Protein AF-A0A7S1N2J2-F1 (afdb_monomer)

Foldseek 3Di:
DDPPDQKDKDFDVVLVVVVCVCCVVVVNCCVCVVVPDDDDDDDVLSVRIDMDDGDPVQDPVNVVVVVVVSVCCNVPPVDDPQADWFQFCVRDIDHHHNHGDDPVCVVVPPTHGHPDDCPDDDDDPPPPPDD

Secondary structure (DSSP, 8-state):
--TT-S--EEE-HHHHHHHHHHHHHTT-TTGGGGG-S------TTTTSEEEPPPPTTS-HHHHHHHHHHHHHHHH-SS--TTBS-EEBTTS-EES-TT-BPPHHHHHT----BTT-------PPPTT----

Structure (mmCIF, N/CA/C/O backbone):
data_AF-A0A7S1N2J2-F1
#
_entry.id   AF-A0A7S1N2J2-F1
#
loop_
_atom_site.group_PDB
_atom_site.id
_atom_site.type_symbol
_atom_site.label_atom_id
_atom_site.label_alt_id
_atom_site.label_comp_id
_atom_site.label_asym_id
_atom_site.label_entity_id
_atom_site.label_seq_id
_atom_site.pdbx_PDB_ins_code
_atom_site.Cartn_x
_atom_site.Cartn_y
_atom_site.Cartn_z
_atom_site.occupancy
_atom_site.B_iso_or_equiv
_atom_site.auth_seq_id
_atom_site.auth_comp_id
_atom_site.auth_asym_id
_atom_site.auth_atom_id
_atom_site.pdbx_PDB_model_num
ATOM 1 N N . VAL A 1 1 ? -17.391 -6.415 -10.941 1.00 53.41 1 VAL A N 1
ATOM 2 C CA . VAL A 1 1 ? -15.989 -6.648 -11.361 1.00 53.41 1 VAL A CA 1
ATOM 3 C C . VAL A 1 1 ? -16.031 -7.026 -12.833 1.00 53.41 1 VAL A C 1
ATOM 5 O O . V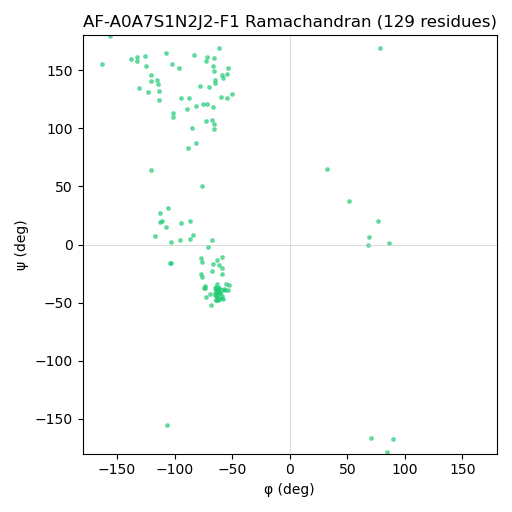AL A 1 1 ? -16.724 -7.979 -13.155 1.00 53.41 1 VAL A O 1
ATOM 8 N N . GLY A 1 2 ? -15.459 -6.207 -13.720 1.00 56.09 2 GLY A N 1
ATOM 9 C CA . GLY A 1 2 ? -15.594 -6.383 -15.173 1.00 56.09 2 GLY A CA 1
ATOM 10 C C . GLY A 1 2 ? -14.805 -7.579 -15.710 1.00 56.09 2 GLY A C 1
ATOM 11 O O . GLY A 1 2 ? -13.855 -8.031 -15.074 1.00 56.09 2 GLY A O 1
ATOM 12 N N . GLU A 1 3 ? -15.160 -8.049 -16.906 1.00 65.88 3 GLU A N 1
ATOM 13 C CA . GLU A 1 3 ? -14.623 -9.270 -17.540 1.00 65.88 3 GLU A CA 1
ATOM 14 C C . GLU A 1 3 ? -13.098 -9.283 -17.760 1.00 65.88 3 GLU A C 1
ATOM 16 O O . GLU A 1 3 ? -12.532 -10.320 -18.092 1.00 65.88 3 GLU A O 1
ATOM 21 N N . ARG A 1 4 ? -12.415 -8.147 -17.572 1.00 82.12 4 ARG A N 1
ATOM 22 C CA . ARG A 1 4 ? -10.962 -7.989 -17.763 1.00 82.12 4 ARG A CA 1
ATOM 23 C C . ARG A 1 4 ? -10.195 -7.621 -16.493 1.00 82.12 4 ARG A C 1
ATOM 25 O O . ARG A 1 4 ? -9.013 -7.297 -16.562 1.00 82.12 4 ARG A O 1
ATOM 32 N N . VAL A 1 5 ? -10.850 -7.615 -15.335 1.00 87.00 5 VAL A N 1
ATOM 33 C CA . VAL A 1 5 ? -10.184 -7.266 -14.076 1.00 87.00 5 VAL A CA 1
ATOM 34 C C . VAL A 1 5 ? -9.315 -8.433 -13.617 1.00 87.00 5 VAL A C 1
ATOM 36 O O . VAL A 1 5 ? -9.833 -9.517 -13.380 1.00 87.00 5 VAL A O 1
ATOM 39 N N . LEU A 1 6 ? -8.007 -8.208 -13.457 1.00 92.50 6 LEU A N 1
ATOM 40 C CA . LEU A 1 6 ? -7.069 -9.245 -13.010 1.00 92.50 6 LEU A CA 1
ATOM 41 C C . LEU A 1 6 ? -7.224 -9.571 -11.522 1.00 92.50 6 LEU A C 1
ATOM 43 O O . LEU A 1 6 ? -7.238 -10.738 -11.144 1.00 92.50 6 LEU A O 1
ATOM 47 N N . VAL A 1 7 ? -7.329 -8.529 -10.700 1.00 92.12 7 VAL A N 1
ATOM 48 C CA . VAL A 1 7 ? -7.564 -8.541 -9.253 1.00 92.12 7 VAL A CA 1
ATOM 49 C C . VAL A 1 7 ? -8.028 -7.134 -8.862 1.00 92.12 7 VAL A C 1
ATOM 51 O O . VAL A 1 7 ? -7.743 -6.170 -9.575 1.00 92.12 7 VAL A O 1
ATOM 54 N N . SER A 1 8 ? -8.760 -6.990 -7.764 1.00 92.50 8 SER A N 1
ATOM 55 C CA . SER A 1 8 ? -9.157 -5.686 -7.230 1.00 92.50 8 SER A CA 1
ATOM 56 C C . SER A 1 8 ? -8.678 -5.537 -5.794 1.00 92.50 8 SER A C 1
ATOM 58 O O . SER A 1 8 ? -8.949 -6.437 -4.994 1.00 92.50 8 SER A O 1
ATOM 60 N N . PRO A 1 9 ? -8.030 -4.416 -5.436 1.00 93.38 9 PRO A N 1
ATOM 61 C CA . PRO A 1 9 ? -7.960 -4.035 -4.039 1.00 93.38 9 PRO A CA 1
ATOM 62 C C . PRO A 1 9 ? -9.377 -3.728 -3.550 1.00 93.38 9 PRO A C 1
ATOM 64 O O . PRO A 1 9 ? -10.177 -3.119 -4.265 1.00 93.38 9 PRO A O 1
ATOM 67 N N . TYR A 1 10 ? -9.701 -4.170 -2.344 1.00 93.56 10 TYR A N 1
ATOM 68 C CA . TYR A 1 10 ? -10.928 -3.797 -1.659 1.00 93.56 10 TYR A CA 1
ATOM 69 C C . TYR A 1 10 ? -10.602 -3.210 -0.293 1.00 93.56 10 TYR A C 1
ATOM 71 O O . TYR A 1 10 ? -9.585 -3.548 0.313 1.00 93.56 10 TYR A O 1
ATOM 79 N N . PHE A 1 11 ? -11.506 -2.361 0.187 1.00 94.44 11 PHE A N 1
ATOM 80 C CA . PHE A 1 11 ? -11.463 -1.820 1.535 1.00 94.44 11 PHE A CA 1
ATOM 81 C C . PHE A 1 11 ? -12.661 -2.339 2.336 1.00 94.44 11 PHE A C 1
ATOM 83 O O . PHE A 1 11 ? -13.812 -2.188 1.916 1.00 94.44 11 PHE A O 1
ATOM 90 N N . ASN A 1 12 ? -12.404 -2.962 3.483 1.00 93.25 12 ASN A N 1
ATOM 91 C CA . ASN A 1 12 ? -13.422 -3.444 4.403 1.00 93.25 12 ASN A CA 1
ATOM 92 C C . ASN A 1 12 ? -13.812 -2.342 5.397 1.00 93.25 12 ASN A C 1
ATOM 94 O O . ASN A 1 12 ? -13.353 -2.297 6.539 1.00 93.25 12 ASN A O 1
ATOM 98 N N . TRP A 1 13 ? -14.719 -1.469 4.961 1.00 90.69 13 TRP A N 1
ATOM 99 C CA . TRP A 1 13 ? -15.251 -0.383 5.788 1.00 90.69 13 TRP A CA 1
ATOM 100 C C . TRP A 1 13 ? -15.933 -0.864 7.074 1.00 90.69 13 TRP A C 1
ATOM 102 O O . TRP A 1 13 ? -15.961 -0.128 8.056 1.00 90.69 13 TRP A O 1
ATOM 112 N N . GLY A 1 14 ? -16.442 -2.101 7.101 1.00 91.44 14 GLY A N 1
ATOM 113 C CA . GLY A 1 14 ? -17.102 -2.667 8.277 1.00 91.44 14 GLY A CA 1
ATOM 114 C C . GLY A 1 14 ? -16.183 -2.757 9.496 1.00 91.44 14 GLY A C 1
ATOM 115 O O . GLY A 1 14 ? -16.627 -2.474 10.607 1.00 91.44 14 GLY A O 1
ATOM 116 N N . ILE A 1 15 ? -14.900 -3.074 9.292 1.00 87.12 15 ILE A N 1
ATOM 117 C CA . ILE A 1 15 ? -13.897 -3.112 10.370 1.00 87.12 15 ILE A CA 1
ATOM 118 C C . ILE A 1 15 ? -13.706 -1.715 10.964 1.00 87.12 15 ILE A C 1
ATOM 120 O O . ILE A 1 15 ? -13.784 -1.540 12.181 1.00 87.12 15 ILE A O 1
ATOM 124 N N . LEU A 1 16 ? -13.538 -0.710 10.101 1.00 85.19 16 LEU A N 1
ATOM 125 C CA . LEU A 1 16 ? -13.359 0.678 10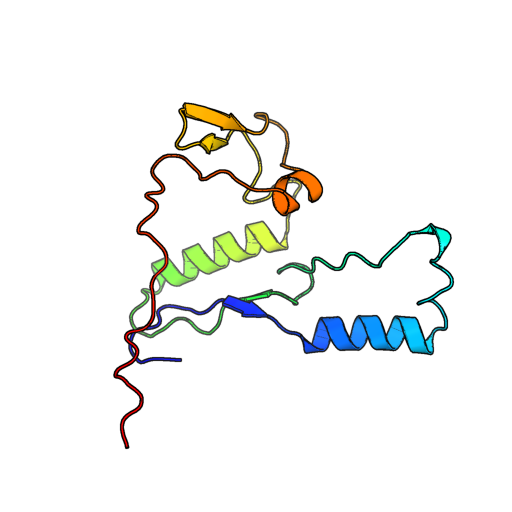.520 1.00 85.19 16 LEU A CA 1
ATOM 126 C C . LEU A 1 16 ? -14.584 1.198 11.285 1.00 85.19 16 LEU A C 1
ATOM 128 O O . LEU A 1 16 ? -14.454 1.791 12.356 1.00 85.19 16 LEU A O 1
ATOM 132 N N . TYR A 1 17 ? -15.785 0.953 10.758 1.00 89.25 17 TYR A N 1
ATOM 133 C CA . TYR A 1 17 ? -17.028 1.391 11.391 1.00 89.25 17 TYR A CA 1
ATOM 134 C C . TYR A 1 17 ? -17.236 0.741 12.756 1.00 89.25 17 TYR A C 1
ATOM 136 O O . TYR A 1 17 ? -17.628 1.427 13.700 1.00 89.25 17 TYR A O 1
ATOM 144 N N . LEU A 1 18 ? -16.930 -0.552 12.888 1.00 86.94 18 LEU A N 1
ATOM 145 C CA . LEU A 1 18 ? -17.009 -1.246 14.167 1.00 86.94 18 LEU A CA 1
ATOM 146 C C . LEU A 1 18 ? -16.026 -0.659 15.188 1.00 86.94 18 LEU A C 1
ATOM 148 O O . LEU A 1 18 ? -16.416 -0.408 16.326 1.00 86.94 18 LEU A O 1
ATOM 152 N N . GLN A 1 19 ? -14.781 -0.386 14.789 1.00 82.31 19 GLN A N 1
ATOM 153 C CA . GLN A 1 19 ? -13.774 0.211 15.668 1.00 82.31 19 GLN A CA 1
ATOM 154 C C . GLN A 1 19 ? -14.221 1.581 16.193 1.00 82.31 19 GLN A C 1
ATOM 156 O O . GLN A 1 19 ? -14.158 1.838 17.396 1.00 82.31 19 GLN A O 1
ATOM 161 N N . VAL A 1 20 ? -14.743 2.440 15.313 1.00 83.75 20 VAL A N 1
ATOM 162 C CA . VAL A 1 20 ? -15.287 3.748 15.707 1.00 83.75 20 VAL A CA 1
ATOM 163 C C . VAL A 1 20 ? -16.492 3.588 16.636 1.00 83.75 20 VAL A C 1
ATOM 165 O O . VAL A 1 20 ? -16.556 4.249 17.673 1.00 83.75 20 VAL A O 1
ATOM 168 N N . ALA A 1 21 ? -17.423 2.683 16.322 1.00 86.94 21 ALA A N 1
ATOM 169 C CA . ALA A 1 21 ? -18.595 2.439 17.159 1.00 86.94 21 ALA A CA 1
ATOM 170 C C . ALA A 1 21 ? -18.205 1.972 18.572 1.00 86.94 21 ALA A C 1
ATOM 172 O O . ALA A 1 21 ? -18.759 2.463 19.555 1.00 86.94 21 ALA A O 1
ATOM 173 N N . LEU A 1 22 ? -17.212 1.085 18.692 1.00 86.00 22 LEU A N 1
ATOM 174 C CA . LEU A 1 22 ? -16.690 0.623 19.980 1.00 86.00 22 LEU A CA 1
ATOM 175 C C . LEU A 1 22 ? -16.040 1.757 20.785 1.00 86.00 22 LEU A C 1
ATOM 177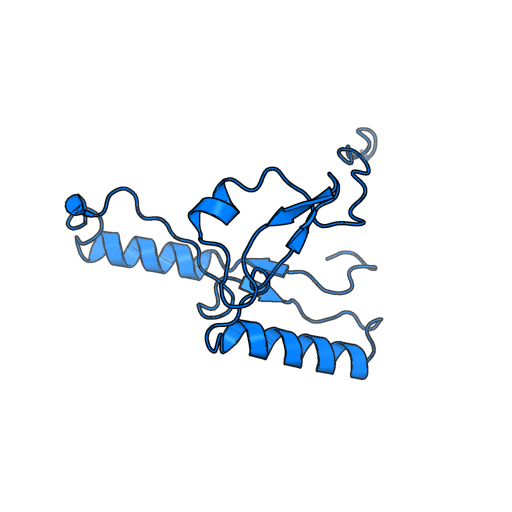 O O . LEU A 1 22 ? -16.259 1.842 21.994 1.00 86.00 22 LEU A O 1
ATOM 181 N N . LEU A 1 23 ? -15.304 2.664 20.134 1.00 83.81 23 LEU A N 1
ATOM 182 C CA . LEU A 1 23 ? -14.738 3.848 20.794 1.00 83.81 23 LEU A CA 1
ATOM 183 C C . LEU A 1 23 ? -15.829 4.781 21.333 1.00 83.81 23 LEU A C 1
ATOM 185 O O . LEU A 1 23 ? -15.689 5.331 22.430 1.00 83.81 23 LEU A O 1
ATOM 189 N N . VAL A 1 24 ? -16.921 4.956 20.586 1.00 84.19 24 VAL A N 1
ATOM 190 C CA . VAL A 1 24 ? -18.066 5.776 21.004 1.00 84.19 24 VAL A CA 1
ATOM 191 C C . VAL A 1 24 ? -18.801 5.125 22.175 1.00 84.19 24 VAL A C 1
ATOM 193 O O . VAL A 1 24 ? -18.967 5.762 23.215 1.00 84.19 24 VAL A O 1
ATOM 196 N N . VAL A 1 25 ? -19.181 3.849 22.053 1.00 87.56 25 VAL A N 1
ATOM 197 C CA . VAL A 1 25 ? -19.903 3.106 23.103 1.00 87.56 25 VAL A CA 1
ATOM 198 C C . VAL A 1 25 ? -19.065 2.981 24.378 1.00 87.56 25 VAL A C 1
ATOM 200 O O . VAL A 1 25 ? -19.590 3.125 25.479 1.00 87.56 25 VAL A O 1
ATOM 203 N N . GLY A 1 26 ? -17.751 2.788 24.249 1.00 84.56 26 GLY A N 1
ATOM 204 C CA . GLY A 1 26 ? -16.817 2.757 25.376 1.00 84.56 26 GLY A CA 1
ATOM 205 C C . GLY A 1 26 ? -16.570 4.120 26.033 1.00 84.56 26 GLY A C 1
ATOM 206 O O . GLY A 1 26 ? -15.811 4.203 27.000 1.00 84.56 26 GLY A O 1
ATOM 207 N N . ASN A 1 27 ? -17.173 5.200 25.519 1.00 76.19 27 ASN A N 1
ATOM 208 C CA . ASN A 1 27 ? -16.910 6.582 25.922 1.00 76.19 27 ASN A CA 1
ATOM 209 C C . ASN A 1 27 ? -15.403 6.922 25.896 1.00 76.19 27 ASN A C 1
ATOM 211 O O . ASN A 1 27 ? -14.878 7.606 26.779 1.00 76.19 27 ASN A O 1
ATOM 215 N N . GLN A 1 28 ? -14.694 6.376 24.905 1.00 72.44 28 GLN A N 1
ATOM 216 C CA . GLN A 1 28 ? -13.267 6.593 24.655 1.00 72.44 28 GLN A CA 1
ATOM 217 C C . GLN A 1 28 ? -13.029 7.538 23.476 1.00 72.44 28 GLN A C 1
ATOM 219 O O . GLN A 1 28 ? -11.953 8.116 23.366 1.00 72.44 28 GLN A O 1
ATOM 224 N N . TYR A 1 29 ? -14.055 7.770 22.653 1.00 66.38 29 TYR A N 1
ATOM 225 C CA . TYR A 1 29 ? -13.984 8.652 21.491 1.00 66.38 29 TYR A CA 1
ATOM 226 C C . TYR A 1 29 ? -13.526 10.078 21.847 1.00 66.38 29 TYR A C 1
ATOM 228 O O . TYR A 1 29 ? -12.712 10.658 21.138 1.00 66.38 29 TYR A O 1
ATOM 236 N N . HIS A 1 30 ? -13.981 10.618 22.987 1.00 59.69 30 HIS A N 1
ATOM 237 C CA . HIS A 1 30 ? -13.615 11.964 23.456 1.00 59.69 30 HIS A CA 1
ATOM 238 C C . HIS A 1 30 ? -12.571 11.993 24.582 1.00 59.69 30 HIS A C 1
ATOM 240 O O . HIS A 1 30 ? -11.972 13.040 24.817 1.00 59.69 30 HIS A O 1
ATOM 246 N N . ARG A 1 31 ? -12.299 10.874 25.278 1.00 52.88 31 ARG A N 1
ATOM 247 C CA . ARG A 1 31 ? -11.219 10.834 26.295 1.00 52.88 31 ARG A CA 1
ATOM 248 C C . ARG A 1 31 ? -9.830 10.991 25.682 1.00 52.88 31 ARG A C 1
ATOM 250 O O . ARG A 1 31 ? -8.894 11.375 26.372 1.00 52.88 31 ARG A O 1
ATOM 257 N N . ASN A 1 32 ? -9.746 10.786 24.377 1.00 48.53 32 ASN A N 1
ATOM 258 C CA . ASN A 1 32 ? -8.585 11.059 23.554 1.00 48.53 32 ASN A CA 1
ATOM 259 C C . ASN A 1 32 ? -8.535 12.512 23.044 1.00 48.53 32 ASN A C 1
ATOM 261 O O . ASN A 1 32 ? -7.814 12.784 22.098 1.00 48.53 32 ASN A O 1
ATOM 265 N N . ALA A 1 33 ? -9.240 13.476 23.655 1.00 45.38 33 ALA A N 1
ATOM 266 C CA . ALA A 1 33 ? -9.108 14.898 23.299 1.00 45.38 33 ALA A CA 1
ATOM 267 C C . ALA A 1 33 ? -7.669 15.443 23.465 1.00 45.38 33 ALA A C 1
ATOM 269 O O . ALA A 1 33 ? -7.315 16.433 22.835 1.00 45.38 33 ALA A O 1
ATOM 270 N N . ALA A 1 34 ? -6.820 14.772 24.256 1.00 46.50 34 ALA A N 1
ATOM 271 C CA . ALA A 1 34 ? -5.379 15.033 24.315 1.00 46.50 34 ALA A CA 1
ATOM 272 C C . ALA A 1 34 ? -4.579 14.444 23.125 1.00 46.50 34 ALA A C 1
ATOM 274 O O . ALA A 1 34 ? -3.409 14.775 22.969 1.00 46.50 34 ALA A O 1
ATOM 275 N N . LEU A 1 35 ? -5.188 13.583 22.299 1.00 46.69 35 LEU A N 1
ATOM 276 C CA . LEU A 1 35 ? -4.582 12.895 21.147 1.00 46.69 35 LEU A CA 1
ATOM 277 C C . LEU A 1 35 ? -4.983 13.501 19.788 1.00 46.69 35 LEU A C 1
ATOM 279 O O . LEU A 1 35 ? -4.560 12.993 18.755 1.00 46.69 35 LEU A O 1
ATOM 283 N N . GLY A 1 36 ? -5.771 14.583 19.767 1.00 53.50 36 GLY A N 1
ATOM 284 C CA . GLY A 1 36 ? -6.215 15.208 18.517 1.00 53.50 36 GLY A CA 1
ATOM 285 C C . GLY A 1 36 ? -7.241 14.366 17.734 1.00 53.50 36 GLY A C 1
ATOM 286 O O . GLY A 1 36 ? -7.862 13.460 18.299 1.00 53.50 36 GLY A O 1
ATOM 287 N N . PRO A 1 37 ? -7.505 14.694 16.454 1.00 58.72 37 PRO A N 1
ATOM 288 C CA . PRO A 1 37 ? -8.380 13.896 15.597 1.00 58.72 37 PRO A CA 1
ATOM 289 C C . PRO A 1 37 ? -7.871 12.452 15.468 1.00 58.72 37 PRO A C 1
ATOM 291 O O . PRO A 1 37 ? -6.671 12.200 15.415 1.00 58.72 37 PRO A O 1
ATOM 294 N N . ILE A 1 38 ? -8.792 11.484 15.409 1.00 63.75 38 ILE A N 1
ATOM 295 C CA . ILE A 1 38 ? -8.420 10.078 15.228 1.00 63.75 38 ILE A CA 1
ATOM 296 C C . ILE A 1 38 ? -7.959 9.885 13.779 1.00 63.75 38 ILE A C 1
ATOM 298 O O . ILE A 1 38 ? -8.772 9.862 12.855 1.00 63.75 38 ILE A O 1
ATOM 302 N N . HIS A 1 39 ? -6.652 9.732 13.589 1.00 64.06 39 HIS A N 1
ATOM 303 C CA . HIS A 1 39 ? -6.058 9.375 12.307 1.00 64.06 39 HIS A CA 1
ATOM 304 C C . HIS A 1 39 ? -6.089 7.852 12.138 1.00 64.06 39 HIS A C 1
ATOM 306 O O . HIS A 1 39 ? -5.272 7.136 12.713 1.00 64.06 39 HIS A O 1
ATOM 312 N N . LEU A 1 40 ? -7.063 7.346 11.377 1.00 75.44 40 LEU A N 1
ATOM 313 C CA . LEU A 1 40 ? -7.197 5.919 11.076 1.00 75.44 40 LEU A CA 1
ATOM 314 C C . LEU A 1 40 ? -6.661 5.645 9.666 1.00 75.44 40 LEU A C 1
ATOM 316 O O . LEU A 1 40 ? -7.294 6.021 8.682 1.00 75.44 40 LEU A O 1
ATOM 320 N N . PHE A 1 41 ? -5.520 4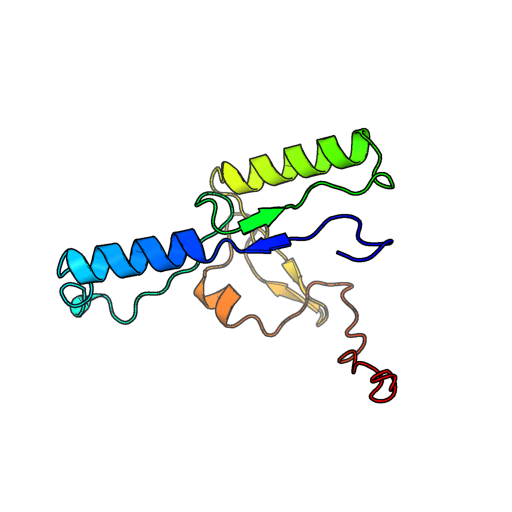.958 9.584 1.00 79.75 41 PHE A N 1
ATOM 321 C CA . PHE A 1 41 ? -4.906 4.487 8.336 1.00 79.75 41 PHE A CA 1
ATOM 322 C C . PHE A 1 41 ? -4.761 2.958 8.351 1.00 79.75 41 PHE A C 1
ATOM 324 O O . PHE A 1 41 ? -3.639 2.454 8.399 1.00 79.75 41 PHE A O 1
ATOM 331 N N . PRO A 1 42 ? -5.869 2.195 8.389 1.00 85.38 42 PRO A N 1
ATOM 332 C CA . PRO A 1 42 ? -5.759 0.760 8.555 1.00 85.38 42 PRO A CA 1
ATOM 333 C C . PRO A 1 42 ? -5.363 0.062 7.251 1.00 85.38 42 PRO A C 1
ATOM 335 O O . PRO A 1 42 ? -5.883 0.374 6.175 1.00 85.38 42 PRO A O 1
ATOM 338 N N . GLY A 1 43 ? -4.433 -0.886 7.364 1.00 88.19 43 GLY A N 1
ATOM 339 C CA . GLY A 1 43 ? -3.820 -1.589 6.243 1.00 88.19 43 GLY A CA 1
ATOM 340 C C . GLY A 1 43 ? -4.289 -3.034 6.081 1.00 88.19 43 GLY A C 1
ATOM 341 O O . GLY A 1 43 ? -5.399 -3.416 6.471 1.00 88.19 43 GLY A O 1
ATOM 342 N N . ILE A 1 44 ? -3.430 -3.839 5.451 1.00 89.62 44 ILE A N 1
ATOM 343 C CA . ILE A 1 44 ? -3.664 -5.273 5.228 1.00 89.62 44 ILE A CA 1
ATOM 344 C C . ILE A 1 44 ? -3.505 -6.061 6.541 1.00 89.62 44 ILE A C 1
ATOM 346 O O . ILE A 1 44 ? -4.309 -6.948 6.820 1.00 89.62 44 ILE A O 1
ATOM 350 N N . ASP A 1 45 ? -2.547 -5.670 7.385 1.00 87.06 45 ASP A N 1
ATOM 351 C CA . ASP A 1 45 ? -2.298 -6.190 8.741 1.00 87.06 45 ASP A CA 1
ATOM 352 C C . ASP A 1 45 ? -3.550 -6.162 9.640 1.00 87.06 45 ASP A C 1
ATOM 354 O O . ASP A 1 45 ? -3.791 -7.062 10.443 1.00 87.06 45 ASP A O 1
ATOM 358 N N . GLN A 1 46 ? -4.390 -5.144 9.461 1.00 86.81 46 GLN A N 1
ATOM 359 C CA . GLN A 1 46 ? -5.624 -4.925 10.218 1.00 86.81 46 GLN A CA 1
ATOM 360 C C . GLN A 1 46 ? -6.868 -5.476 9.503 1.00 86.81 46 GLN A C 1
ATOM 362 O O . GLN A 1 46 ? -7.995 -5.282 9.964 1.00 86.81 46 GLN A O 1
ATOM 367 N N . GLY A 1 47 ? -6.693 -6.139 8.355 1.00 88.62 47 GLY A N 1
ATOM 368 C CA . GLY A 1 47 ? -7.777 -6.685 7.538 1.00 88.62 47 GLY A CA 1
ATOM 369 C C . GLY A 1 47 ? -8.662 -5.633 6.859 1.00 88.62 47 GLY A C 1
ATOM 370 O O . GLY A 1 47 ? -9.681 -5.988 6.256 1.00 88.62 47 GLY A O 1
ATOM 371 N N . ALA A 1 48 ? -8.305 -4.347 6.947 1.00 90.94 48 ALA A N 1
ATOM 372 C CA . ALA A 1 48 ? -9.058 -3.257 6.337 1.00 90.94 48 ALA A CA 1
ATOM 373 C C . ALA A 1 48 ? -8.824 -3.173 4.829 1.00 90.94 48 ALA A C 1
ATOM 375 O O . ALA A 1 48 ? -9.727 -2.767 4.104 1.00 90.94 48 ALA A O 1
ATOM 376 N N . VAL A 1 49 ? -7.662 -3.605 4.344 1.00 92.69 49 VAL A N 1
ATOM 377 C CA . VAL A 1 49 ? -7.356 -3.715 2.915 1.00 92.69 49 VAL A CA 1
ATOM 378 C C . VAL A 1 49 ? -7.137 -5.176 2.548 1.00 92.69 49 VAL A C 1
ATOM 380 O O . VAL A 1 49 ? -6.531 -5.935 3.296 1.00 92.69 49 VAL A O 1
ATOM 383 N N . GLY A 1 50 ? -7.611 -5.584 1.374 1.00 93.25 50 GLY A N 1
ATOM 384 C CA . GLY A 1 50 ? -7.321 -6.910 0.840 1.00 93.25 50 GLY A CA 1
ATOM 385 C C . GLY A 1 50 ? -7.432 -6.976 -0.675 1.00 93.25 50 GLY A C 1
ATOM 386 O O . GLY A 1 50 ? -7.738 -5.988 -1.342 1.00 93.25 50 GLY A O 1
ATOM 387 N N . LEU A 1 51 ? -7.174 -8.162 -1.223 1.00 93.69 51 LEU A N 1
ATOM 388 C CA . LEU A 1 51 ? -7.256 -8.441 -2.655 1.00 93.69 51 LEU A CA 1
ATOM 389 C C . LEU A 1 51 ? -8.395 -9.415 -2.951 1.00 93.69 51 LEU A C 1
ATOM 391 O O . LEU A 1 51 ? -8.509 -10.462 -2.308 1.00 93.69 51 LEU A O 1
ATOM 395 N N . SER A 1 52 ? -9.216 -9.089 -3.950 1.00 92.94 52 SER A N 1
ATOM 396 C CA . SER A 1 52 ? -10.253 -9.991 -4.451 1.00 92.94 52 SER A CA 1
ATOM 397 C C . SER A 1 52 ? -9.653 -11.283 -5.020 1.00 92.94 52 SER A C 1
ATOM 399 O O . SER A 1 52 ? -8.443 -11.407 -5.227 1.00 92.94 52 SER A O 1
ATOM 401 N N . THR A 1 53 ? -10.503 -12.271 -5.303 1.00 91.81 53 THR A N 1
ATOM 402 C CA . THR A 1 53 ? -10.056 -13.477 -6.005 1.00 91.81 53 THR A CA 1
ATOM 403 C C . THR A 1 53 ? -9.477 -13.098 -7.376 1.00 91.81 53 THR A C 1
ATOM 405 O O . T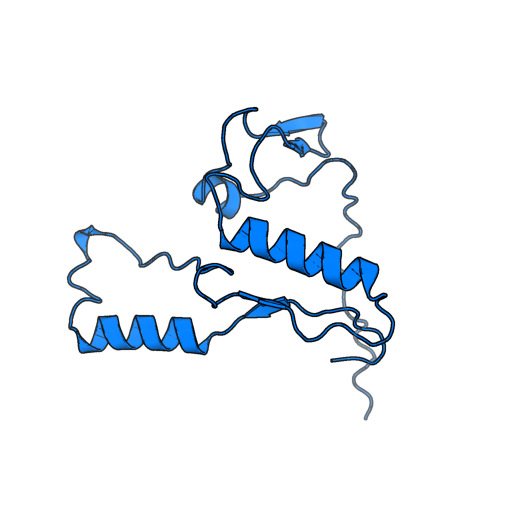HR A 1 53 ? -10.165 -12.416 -8.143 1.00 91.81 53 THR A O 1
ATOM 408 N N . PRO A 1 54 ? -8.241 -13.528 -7.703 1.00 92.19 54 PRO A N 1
ATOM 409 C CA . PRO A 1 54 ? -7.658 -13.289 -9.016 1.00 92.19 54 PRO A CA 1
ATOM 410 C C . PRO A 1 54 ? -8.513 -13.895 -10.130 1.00 92.19 54 PRO A C 1
ATOM 412 O O . PRO A 1 54 ? -9.106 -14.963 -9.962 1.00 92.19 54 PRO A O 1
ATOM 415 N N . SER A 1 55 ? -8.556 -13.236 -11.284 1.00 92.31 55 SER A N 1
ATOM 416 C CA . SER A 1 55 ? -9.238 -13.771 -12.463 1.00 92.31 55 SER A CA 1
ATOM 417 C C . SER A 1 55 ? -8.561 -15.034 -12.992 1.00 92.31 55 SER A C 1
ATOM 419 O O . SER A 1 55 ? -7.371 -15.269 -12.772 1.00 92.31 55 SER A O 1
ATOM 421 N N . PHE A 1 56 ? -9.302 -15.805 -13.788 1.00 91.62 56 PHE A N 1
ATOM 422 C CA . PHE A 1 56 ? -8.780 -16.994 -14.462 1.00 91.62 56 PHE A CA 1
ATOM 423 C C . PHE A 1 56 ? -7.662 -16.693 -15.478 1.00 91.62 56 PHE A C 1
ATOM 425 O O . PHE A 1 56 ? -6.969 -17.613 -15.903 1.00 91.62 56 PHE A O 1
ATOM 432 N N . TYR A 1 57 ? -7.467 -15.424 -15.858 1.00 91.69 57 TYR A N 1
ATOM 433 C CA . TYR A 1 57 ? -6.368 -14.995 -16.726 1.00 91.69 57 TYR A CA 1
ATOM 434 C C . TYR A 1 57 ? -5.017 -14.931 -16.002 1.00 91.69 57 TYR A C 1
ATOM 436 O O . TYR A 1 57 ? -3.977 -14.841 -16.653 1.00 91.69 57 TYR A O 1
ATOM 444 N N . VAL A 1 58 ? -5.006 -14.953 -14.666 1.00 92.94 58 VAL A N 1
ATOM 445 C CA . VAL A 1 58 ? -3.772 -14.879 -13.880 1.00 92.94 58 VAL A CA 1
ATOM 446 C C . VAL A 1 58 ? -3.215 -16.286 -13.677 1.00 92.94 58 VAL A C 1
ATOM 448 O O . VAL A 1 58 ? -3.902 -17.182 -13.185 1.00 92.94 58 VAL A O 1
ATOM 451 N N . THR A 1 59 ? -1.949 -16.495 -14.039 1.00 96.19 59 THR A N 1
ATOM 452 C CA . THR A 1 59 ? -1.299 -17.800 -13.873 1.00 96.19 59 THR A CA 1
ATOM 453 C C . THR A 1 59 ? -1.137 -18.149 -12.393 1.00 96.19 59 THR A C 1
ATOM 455 O O . THR A 1 59 ? -0.997 -17.275 -11.535 1.00 96.19 59 THR A O 1
ATOM 458 N N . ARG A 1 60 ? -1.087 -19.450 -12.080 1.00 95.75 60 ARG A N 1
ATOM 459 C CA . ARG A 1 60 ? -0.839 -19.919 -10.705 1.00 95.75 60 ARG A CA 1
ATOM 460 C C . ARG A 1 60 ? 0.472 -19.383 -10.136 1.00 95.75 60 ARG A C 1
ATOM 462 O O . ARG A 1 60 ? 0.520 -19.032 -8.964 1.00 95.75 60 ARG A O 1
ATOM 469 N N . GLU A 1 61 ? 1.510 -19.291 -10.962 1.00 97.44 61 GLU A N 1
ATOM 470 C CA . GLU A 1 61 ? 2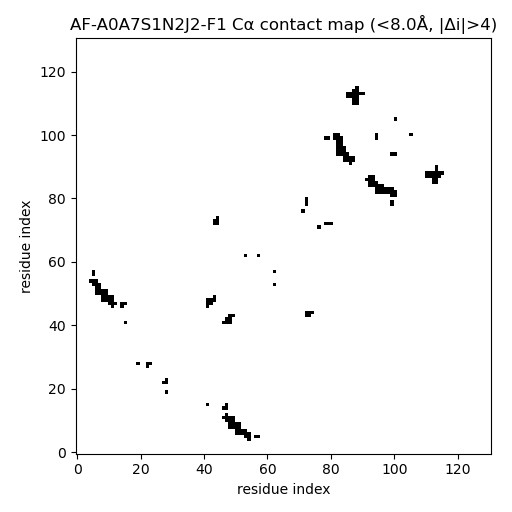.800 -18.737 -10.554 1.00 97.44 61 GLU A CA 1
ATOM 471 C C . GLU A 1 61 ? 2.674 -17.267 -10.135 1.00 97.44 61 GLU A C 1
ATOM 473 O O . GLU A 1 61 ? 3.136 -16.890 -9.058 1.00 97.44 61 GLU A O 1
ATOM 478 N N . THR A 1 62 ? 1.995 -16.442 -10.938 1.00 96.94 62 THR A N 1
ATOM 479 C CA . THR A 1 62 ? 1.755 -15.034 -10.605 1.00 96.94 62 THR A CA 1
ATOM 480 C C . THR A 1 62 ? 0.918 -14.898 -9.334 1.00 96.94 62 THR A C 1
ATOM 482 O O . THR A 1 62 ? 1.252 -14.078 -8.482 1.00 96.94 62 THR A O 1
ATOM 485 N N . ILE A 1 63 ? -0.115 -15.732 -9.152 1.00 95.69 63 ILE A N 1
ATOM 486 C CA . ILE A 1 63 ? -0.919 -15.751 -7.919 1.00 95.69 63 ILE A CA 1
ATOM 487 C C . ILE A 1 63 ? -0.032 -16.039 -6.702 1.00 95.69 63 ILE A C 1
ATOM 489 O O . ILE A 1 63 ? -0.122 -15.324 -5.706 1.00 95.69 63 ILE A O 1
ATOM 493 N N . SER A 1 64 ? 0.849 -17.039 -6.779 1.00 96.19 64 SER A N 1
ATOM 494 C CA . SER A 1 64 ? 1.766 -17.372 -5.684 1.00 96.19 64 SER A CA 1
ATOM 495 C C . SER A 1 64 ? 2.704 -16.216 -5.337 1.00 96.19 64 SER A C 1
ATOM 497 O O . SER A 1 64 ? 2.895 -15.927 -4.159 1.00 96.19 64 SER A O 1
ATOM 499 N N . ARG A 1 65 ? 3.242 -15.508 -6.341 1.00 95.38 65 ARG A N 1
ATOM 500 C CA . ARG A 1 65 ? 4.097 -14.327 -6.120 1.00 95.38 65 ARG A CA 1
ATOM 501 C C . ARG A 1 65 ? 3.337 -13.179 -5.458 1.00 95.38 65 ARG A C 1
ATOM 503 O O . ARG A 1 65 ? 3.861 -12.561 -4.540 1.00 95.38 65 ARG A O 1
ATOM 510 N N . VAL A 1 66 ? 2.097 -12.922 -5.880 1.00 93.69 66 VAL A N 1
ATOM 511 C CA . VAL A 1 66 ? 1.242 -11.894 -5.261 1.00 93.69 66 VAL A CA 1
ATOM 512 C C . VAL A 1 66 ? 0.923 -12.255 -3.813 1.00 93.69 66 VAL A C 1
ATOM 514 O O . VAL A 1 66 ? 1.018 -11.396 -2.946 1.00 93.69 66 VAL A O 1
ATOM 517 N N . ARG A 1 67 ? 0.593 -13.519 -3.520 1.00 92.50 67 ARG A N 1
ATOM 518 C CA . ARG A 1 67 ? 0.335 -13.972 -2.143 1.00 92.50 67 ARG A CA 1
ATOM 519 C C . ARG A 1 67 ? 1.575 -13.891 -1.262 1.00 92.50 67 ARG A C 1
ATOM 521 O O . ARG A 1 67 ? 1.453 -13.544 -0.095 1.00 92.50 67 ARG A O 1
ATOM 528 N N . TRP A 1 68 ? 2.748 -14.190 -1.812 1.00 90.88 68 TRP A N 1
ATOM 529 C CA . TRP A 1 68 ? 4.013 -14.009 -1.106 1.00 90.88 68 TRP A CA 1
ATOM 530 C C . TRP A 1 68 ? 4.274 -12.530 -0.792 1.00 90.88 68 TRP A C 1
ATOM 532 O O . TRP A 1 68 ? 4.520 -12.197 0.359 1.00 90.88 68 TRP A O 1
ATOM 542 N N . ALA A 1 69 ? 4.118 -11.636 -1.773 1.00 89.88 69 ALA A N 1
ATOM 543 C CA . ALA A 1 69 ? 4.269 -10.196 -1.557 1.00 89.88 69 ALA A CA 1
ATOM 544 C C . ALA A 1 69 ? 3.234 -9.636 -0.566 1.00 89.88 69 ALA A C 1
ATOM 546 O O . ALA A 1 69 ? 3.571 -8.804 0.265 1.00 89.88 69 ALA A O 1
ATOM 547 N N . GLN A 1 70 ? 1.987 -10.117 -0.621 1.00 89.31 70 GLN A N 1
ATOM 548 C CA . GLN A 1 70 ? 0.943 -9.743 0.332 1.00 89.31 70 GLN A CA 1
ATOM 549 C C . GLN A 1 70 ? 1.354 -10.098 1.767 1.00 89.31 70 GLN A C 1
ATOM 551 O O . GLN A 1 70 ? 1.220 -9.257 2.647 1.00 89.31 70 GLN A O 1
ATOM 556 N N . ARG A 1 71 ? 1.911 -11.297 1.990 1.00 88.75 71 ARG A N 1
ATOM 557 C CA . ARG A 1 71 ? 2.411 -11.699 3.313 1.00 88.75 71 ARG A CA 1
ATOM 558 C C . ARG A 1 71 ? 3.549 -10.818 3.804 1.00 88.75 71 ARG A C 1
ATOM 560 O O . ARG A 1 71 ? 3.531 -10.444 4.962 1.00 88.75 71 ARG A O 1
ATOM 567 N N . LEU A 1 72 ? 4.480 -10.425 2.930 1.00 86.38 72 LEU A N 1
ATOM 568 C CA . LEU A 1 72 ? 5.551 -9.499 3.320 1.00 86.38 72 LEU A CA 1
ATOM 569 C C . LEU A 1 72 ? 5.004 -8.163 3.842 1.00 86.38 72 LEU A C 1
ATOM 571 O O . LEU A 1 72 ? 5.536 -7.617 4.802 1.00 86.38 72 LEU A O 1
ATOM 575 N N . VAL A 1 73 ? 3.934 -7.652 3.226 1.00 87.00 73 VAL A N 1
ATOM 576 C CA . VAL A 1 73 ? 3.267 -6.418 3.675 1.00 87.00 73 VAL A CA 1
ATOM 577 C C . VAL A 1 73 ? 2.461 -6.645 4.959 1.00 87.00 73 VAL A C 1
ATOM 579 O O . VAL A 1 73 ? 2.404 -5.757 5.801 1.00 87.00 73 VAL A O 1
ATOM 582 N N . GLU A 1 74 ? 1.834 -7.811 5.124 1.00 87.44 74 GLU A N 1
ATOM 583 C CA . GLU A 1 74 ? 1.074 -8.170 6.333 1.00 87.44 74 GLU A CA 1
ATOM 584 C C . GLU A 1 74 ? 1.970 -8.380 7.558 1.00 87.44 74 GLU A C 1
ATOM 586 O O . GLU A 1 74 ? 1.623 -7.949 8.653 1.00 87.44 74 GLU A O 1
ATOM 591 N N . GLU A 1 75 ? 3.102 -9.057 7.377 1.00 85.62 75 GLU A N 1
ATOM 592 C CA . GLU A 1 75 ? 4.029 -9.419 8.452 1.00 85.62 75 GLU A CA 1
ATOM 593 C C . GLU A 1 75 ? 4.887 -8.221 8.893 1.00 85.62 75 GLU A C 1
ATOM 595 O O . GLU A 1 75 ? 5.303 -8.180 10.048 1.00 85.62 75 GLU A O 1
ATOM 600 N N . ASN A 1 76 ? 5.099 -7.245 7.995 1.00 70.31 76 ASN A N 1
ATOM 601 C CA . ASN A 1 76 ? 5.756 -5.949 8.213 1.00 70.31 76 ASN A CA 1
ATOM 602 C C . ASN A 1 76 ? 6.881 -5.983 9.271 1.00 70.31 76 ASN A C 1
ATOM 604 O O . ASN A 1 76 ? 6.807 -5.346 10.326 1.00 70.31 76 ASN A O 1
ATOM 608 N N . GLU A 1 77 ? 7.955 -6.721 8.977 1.00 66.88 77 GLU A N 1
ATOM 609 C CA . GLU A 1 77 ? 9.155 -6.836 9.821 1.00 66.88 77 GLU A CA 1
ATOM 610 C C . GLU A 1 77 ? 10.052 -5.579 9.734 1.00 66.88 77 GLU A C 1
ATOM 612 O O . GLU A 1 77 ? 11.253 -5.657 9.475 1.00 66.88 77 GLU A O 1
ATOM 617 N N . GLY A 1 78 ? 9.470 -4.388 9.913 1.00 67.25 78 GLY A N 1
ATOM 618 C CA . GLY A 1 78 ? 10.178 -3.110 9.773 1.00 67.25 78 GLY A CA 1
ATOM 619 C C . GLY A 1 78 ? 10.428 -2.693 8.320 1.00 67.25 78 GLY A C 1
ATOM 620 O O . GLY A 1 78 ? 11.311 -1.874 8.062 1.00 67.25 78 GLY A O 1
ATOM 621 N N . TRP A 1 79 ? 9.659 -3.250 7.380 1.00 76.69 79 TRP A N 1
ATOM 622 C CA . TRP A 1 79 ? 9.733 -2.955 5.954 1.00 76.69 79 TRP A CA 1
ATOM 623 C C . TRP A 1 79 ? 8.342 -2.661 5.377 1.00 76.69 79 TRP A C 1
ATOM 625 O O . TRP A 1 79 ? 7.390 -3.403 5.582 1.00 76.69 79 TRP A O 1
ATOM 635 N N . ASP A 1 80 ? 8.265 -1.609 4.573 1.00 84.69 80 ASP A N 1
ATOM 636 C CA . ASP A 1 80 ? 7.089 -1.098 3.876 1.00 84.69 80 ASP A CA 1
ATOM 637 C C . ASP A 1 80 ? 7.467 -0.818 2.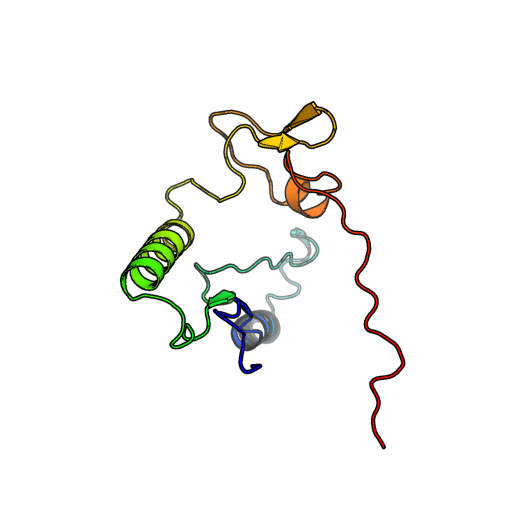406 1.00 84.69 80 ASP A C 1
ATOM 639 O O . ASP A 1 80 ? 8.642 -0.663 2.051 1.00 84.69 80 ASP A O 1
ATOM 643 N N . VAL A 1 81 ? 6.466 -0.712 1.531 1.00 87.38 81 VAL A N 1
ATOM 644 C CA . VAL A 1 81 ? 6.642 -0.373 0.112 1.00 87.38 81 VAL A CA 1
ATOM 645 C C . VAL A 1 81 ? 7.277 1.008 -0.101 1.00 87.38 81 VAL A C 1
ATOM 647 O O . VAL A 1 81 ? 7.810 1.266 -1.180 1.00 87.38 81 VAL A O 1
ATOM 650 N N . PHE A 1 82 ? 7.257 1.875 0.917 1.00 92.31 82 PHE A N 1
ATOM 651 C CA . PHE A 1 82 ? 7.901 3.191 0.912 1.00 92.31 82 PHE A CA 1
ATOM 652 C C . PHE A 1 82 ? 9.182 3.270 1.767 1.00 92.31 82 PHE A C 1
ATOM 654 O O . PHE A 1 82 ? 9.498 4.331 2.310 1.00 92.31 82 PHE A O 1
ATOM 661 N N . CYS A 1 83 ? 9.934 2.173 1.893 1.00 92.00 83 CYS A N 1
ATOM 662 C CA . CYS A 1 83 ? 11.266 2.183 2.509 1.00 92.00 83 CYS A CA 1
ATOM 663 C C . CYS A 1 83 ? 12.404 2.294 1.493 1.00 92.00 83 CYS A C 1
ATOM 665 O O . CYS A 1 83 ? 12.303 1.831 0.355 1.00 92.00 83 CYS A O 1
ATOM 667 N N . GLY A 1 84 ? 13.517 2.880 1.931 1.00 93.25 84 GLY A N 1
ATOM 668 C CA . GLY A 1 84 ? 14.702 3.081 1.109 1.00 93.25 84 GLY A CA 1
ATOM 669 C C . GLY A 1 84 ? 14.704 4.412 0.355 1.00 93.25 84 GLY A C 1
ATOM 670 O O . GLY A 1 84 ? 13.916 5.326 0.607 1.00 93.25 84 GLY A O 1
ATOM 671 N N . VAL A 1 85 ? 15.633 4.519 -0.596 1.00 94.75 85 VAL A N 1
ATOM 672 C CA . VAL A 1 85 ? 15.769 5.697 -1.458 1.00 94.75 85 VAL A CA 1
ATOM 673 C C . VAL A 1 85 ? 14.902 5.527 -2.700 1.00 94.75 85 VAL A C 1
ATOM 675 O O . VAL A 1 85 ? 15.154 4.659 -3.536 1.00 94.75 85 VAL A O 1
ATOM 678 N N . ILE A 1 86 ? 13.910 6.399 -2.851 1.00 93.88 86 ILE A N 1
ATOM 679 C CA . ILE A 1 86 ? 13.002 6.431 -3.995 1.00 93.88 86 ILE A CA 1
ATOM 680 C C . ILE A 1 86 ? 13.446 7.551 -4.932 1.00 93.88 86 ILE A C 1
ATOM 682 O O . ILE A 1 86 ? 13.361 8.735 -4.602 1.00 93.88 86 ILE A O 1
ATOM 686 N N . ALA A 1 87 ? 13.915 7.177 -6.122 1.00 94.56 87 ALA A N 1
ATOM 687 C CA . ALA A 1 87 ? 14.163 8.132 -7.194 1.00 94.56 87 ALA A CA 1
ATOM 688 C C . ALA A 1 87 ? 12.828 8.661 -7.730 1.00 94.56 87 ALA A C 1
ATOM 690 O O . ALA A 1 87 ? 11.907 7.881 -7.981 1.00 94.56 87 ALA A O 1
ATOM 691 N N . THR A 1 88 ? 12.739 9.969 -7.944 1.00 92.81 88 THR A N 1
ATOM 692 C CA . THR A 1 88 ? 11.536 10.659 -8.427 1.00 92.81 88 THR A CA 1
ATOM 693 C C . THR A 1 88 ? 11.690 11.124 -9.875 1.00 92.81 88 THR A C 1
ATOM 695 O O . THR A 1 88 ? 12.788 11.138 -10.436 1.00 92.81 88 THR A O 1
ATOM 698 N N . ASN A 1 89 ? 10.575 11.468 -10.516 1.00 91.31 89 ASN A N 1
ATOM 699 C CA . ASN A 1 89 ? 10.541 11.892 -11.918 1.00 91.31 89 ASN A CA 1
ATOM 700 C C . ASN A 1 89 ? 11.220 13.250 -12.190 1.00 91.31 89 ASN A C 1
ATOM 702 O O . ASN A 1 89 ? 11.650 13.486 -13.317 1.00 91.31 89 ASN A O 1
ATOM 706 N N . ASP A 1 90 ? 11.352 14.113 -11.182 1.00 89.00 90 ASP A N 1
ATOM 707 C CA . ASP A 1 90 ? 12.037 15.409 -11.282 1.00 89.00 90 ASP A CA 1
ATOM 708 C C . ASP A 1 90 ? 13.557 15.318 -11.041 1.00 89.00 90 ASP A C 1
ATOM 710 O O . ASP A 1 90 ? 14.256 16.332 -11.029 1.00 89.00 90 ASP A O 1
ATOM 714 N N . GLY A 1 91 ? 14.080 14.098 -10.878 1.00 90.25 91 GLY A N 1
ATOM 715 C CA . GLY A 1 91 ? 15.500 13.831 -10.663 1.00 90.25 91 GLY A CA 1
ATOM 716 C C . GLY A 1 91 ? 15.948 13.918 -9.203 1.00 90.25 91 GLY A C 1
ATOM 717 O O . GLY A 1 91 ? 17.131 13.714 -8.934 1.00 90.25 91 GLY A O 1
ATOM 718 N N . ARG A 1 92 ? 15.044 14.186 -8.249 1.00 92.62 92 ARG A N 1
ATOM 719 C CA . ARG A 1 92 ? 15.350 14.115 -6.812 1.00 92.62 92 ARG A CA 1
ATOM 720 C C . ARG A 1 92 ? 15.245 12.687 -6.279 1.00 92.62 92 ARG A C 1
ATOM 722 O O . ARG A 1 92 ? 14.585 11.827 -6.865 1.00 92.62 92 ARG A O 1
ATOM 729 N N . SER A 1 93 ? 15.834 12.474 -5.108 1.00 93.56 93 SER A N 1
ATOM 730 C CA . SER A 1 93 ? 15.674 11.262 -4.306 1.00 93.56 93 SER A CA 1
ATOM 731 C C . SER A 1 93 ? 14.962 11.593 -2.998 1.00 93.56 93 SER A C 1
ATOM 733 O O . SER A 1 93 ? 15.259 12.614 -2.377 1.00 93.56 93 SER A O 1
ATOM 735 N N . ILE A 1 94 ? 14.035 10.734 -2.583 1.00 92.75 94 ILE A N 1
ATOM 736 C CA . ILE A 1 94 ? 13.268 10.856 -1.337 1.00 92.75 94 ILE A CA 1
ATOM 737 C C . ILE A 1 94 ? 13.530 9.617 -0.475 1.00 92.75 94 ILE A C 1
ATOM 739 O O . ILE A 1 94 ? 13.721 8.527 -1.009 1.00 92.75 94 ILE A O 1
ATOM 743 N N . GLY A 1 95 ? 13.549 9.782 0.850 1.00 91.38 95 GLY A N 1
ATOM 744 C CA . GLY A 1 95 ? 13.859 8.707 1.800 1.00 91.38 95 GLY A CA 1
ATOM 745 C C . GLY A 1 95 ? 15.360 8.508 2.038 1.00 91.38 95 GLY A C 1
ATOM 746 O O . GLY A 1 95 ? 16.197 9.244 1.512 1.00 91.38 95 GLY A O 1
ATOM 747 N N . THR A 1 96 ? 15.703 7.521 2.868 1.00 92.12 96 THR A N 1
ATOM 748 C CA . THR A 1 96 ? 17.093 7.129 3.159 1.00 92.12 96 THR A CA 1
ATOM 749 C C . THR A 1 96 ? 17.233 5.608 3.058 1.00 92.12 96 THR A C 1
ATOM 751 O O . THR A 1 96 ? 16.219 4.920 3.155 1.00 92.12 96 THR A O 1
ATOM 754 N N . PRO A 1 97 ? 18.445 5.059 2.846 1.00 89.81 97 PRO A N 1
ATOM 755 C CA . PRO A 1 97 ? 18.626 3.622 2.615 1.00 89.81 97 PRO A CA 1
ATOM 756 C C . PRO A 1 97 ? 18.052 2.721 3.714 1.00 89.81 97 PRO A C 1
ATOM 758 O O . PRO A 1 97 ? 17.522 1.661 3.401 1.00 89.81 97 PRO A O 1
ATOM 761 N N . ASP A 1 98 ? 18.105 3.178 4.966 1.00 90.31 98 ASP A N 1
ATOM 762 C CA . ASP A 1 98 ? 17.772 2.379 6.148 1.00 90.31 98 ASP A CA 1
ATOM 763 C C . ASP A 1 98 ? 16.502 2.881 6.859 1.00 90.31 98 ASP A C 1
ATOM 765 O O . ASP A 1 98 ? 16.294 2.609 8.042 1.00 90.31 98 ASP A O 1
ATOM 769 N N . SER A 1 99 ? 15.657 3.660 6.172 1.00 90.06 99 SER A N 1
ATOM 770 C CA . SER A 1 99 ? 14.425 4.196 6.756 1.00 90.06 99 SER A CA 1
ATOM 771 C C . SER A 1 99 ? 13.235 4.129 5.809 1.00 90.06 99 SER A C 1
ATOM 773 O O . SER A 1 99 ? 13.370 4.089 4.586 1.00 90.06 99 SER A O 1
ATOM 775 N N . CYS A 1 100 ? 12.050 4.202 6.402 1.00 91.88 100 CYS A N 1
ATOM 776 C CA . CYS A 1 100 ? 10.782 4.321 5.698 1.00 91.88 100 CYS A CA 1
ATOM 777 C C . CYS A 1 100 ? 10.272 5.757 5.734 1.00 91.88 100 CYS A C 1
ATOM 779 O O . CYS A 1 100 ? 10.639 6.526 6.628 1.00 91.88 100 CYS A O 1
ATOM 781 N N . LEU A 1 101 ? 9.451 6.128 4.752 1.00 91.75 101 LEU A N 1
ATOM 782 C CA . LEU A 1 101 ? 8.742 7.402 4.802 1.00 91.75 101 LEU A CA 1
ATOM 783 C C . LEU A 1 101 ? 7.746 7.408 5.960 1.00 91.75 101 LEU A C 1
ATOM 785 O O . LEU A 1 101 ? 7.097 6.402 6.244 1.00 91.75 101 LEU A O 1
ATOM 789 N N . SER A 1 102 ? 7.628 8.550 6.633 1.00 89.38 102 SER A N 1
ATOM 790 C CA . SER A 1 102 ? 6.623 8.727 7.676 1.00 89.38 102 SER A CA 1
ATOM 791 C C . SER A 1 102 ? 5.224 8.846 7.073 1.00 89.38 102 SER A C 1
ATOM 793 O O . SER A 1 102 ? 5.051 9.250 5.921 1.00 89.38 102 SER A O 1
ATOM 795 N N . THR A 1 103 ? 4.202 8.565 7.881 1.00 85.94 103 THR A N 1
ATOM 796 C CA . THR A 1 103 ? 2.799 8.768 7.493 1.00 85.94 103 THR A CA 1
ATOM 797 C C . THR A 1 103 ? 2.537 10.195 7.009 1.00 85.94 103 THR A C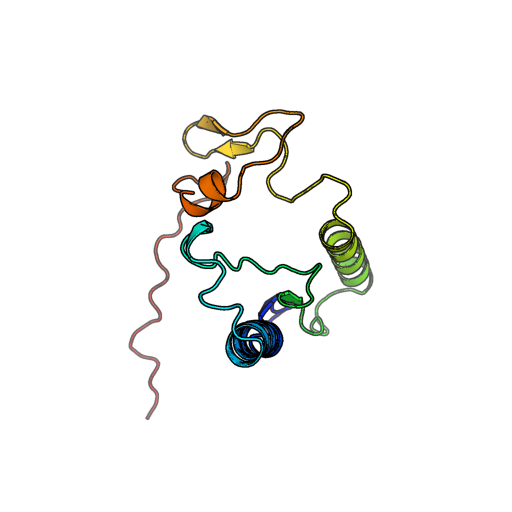 1
ATOM 799 O O . THR A 1 103 ? 1.836 10.374 6.017 1.00 85.94 103 THR A O 1
ATOM 802 N N . ASP A 1 104 ? 3.143 11.201 7.644 1.00 86.50 104 ASP A N 1
ATOM 803 C CA . ASP A 1 104 ? 2.995 12.605 7.240 1.00 86.50 104 ASP A CA 1
ATOM 804 C C . ASP A 1 104 ? 3.583 12.852 5.844 1.00 86.50 104 ASP A C 1
ATOM 806 O O . ASP A 1 104 ? 2.942 13.465 4.993 1.00 86.50 104 ASP A O 1
ATOM 810 N N . GLN A 1 105 ? 4.764 12.291 5.559 1.00 89.31 105 GLN A N 1
ATOM 811 C CA . GLN A 1 105 ? 5.386 12.387 4.234 1.00 89.31 105 GLN A CA 1
ATOM 812 C C . GLN A 1 105 ? 4.542 11.716 3.143 1.00 89.31 105 GLN A C 1
ATOM 814 O O . GLN A 1 105 ? 4.528 12.185 2.004 1.00 89.31 105 GLN A O 1
ATOM 819 N N . LEU A 1 106 ? 3.848 10.625 3.478 1.00 89.12 106 LEU A N 1
ATOM 820 C CA . LEU A 1 106 ? 2.927 9.949 2.564 1.00 89.12 106 LEU A CA 1
ATOM 821 C C . LEU A 1 106 ? 1.623 10.733 2.380 1.00 89.12 106 LEU A C 1
ATOM 823 O O . LEU A 1 106 ? 1.096 10.791 1.271 1.00 89.12 106 LEU A O 1
ATOM 827 N N . HIS A 1 107 ? 1.112 11.363 3.438 1.00 86.00 107 HIS A N 1
ATOM 828 C CA . HIS A 1 107 ? -0.087 12.196 3.375 1.00 86.00 107 HIS A CA 1
ATOM 829 C C . HIS A 1 107 ? 0.115 13.430 2.484 1.00 86.00 107 HIS A C 1
ATOM 831 O O . HIS A 1 107 ? -0.787 13.823 1.747 1.00 86.00 107 HIS A O 1
ATOM 837 N N . GLU A 1 108 ? 1.318 14.001 2.508 1.00 88.38 108 GLU A N 1
ATOM 838 C CA . GLU A 1 108 ? 1.715 15.172 1.721 1.00 88.38 108 GLU A CA 1
ATOM 839 C C . GLU A 1 108 ? 2.409 14.800 0.394 1.00 88.38 108 GLU A C 1
ATOM 841 O O . GLU A 1 108 ? 3.108 15.619 -0.211 1.00 88.38 108 GLU A O 1
ATOM 846 N N . MET A 1 109 ? 2.252 13.558 -0.081 1.00 89.44 109 MET A N 1
ATOM 847 C CA . MET A 1 109 ? 2.939 13.061 -1.274 1.00 89.44 109 MET A CA 1
ATOM 848 C C . MET A 1 109 ? 2.485 13.794 -2.550 1.00 89.44 109 MET A C 1
ATOM 850 O O . MET A 1 109 ? 1.476 13.464 -3.167 1.00 89.44 109 MET A O 1
ATOM 854 N N . MET A 1 110 ? 3.297 14.763 -2.981 1.00 88.62 110 MET A N 1
ATOM 855 C CA . MET A 1 110 ? 3.097 15.577 -4.194 1.00 88.62 110 MET A CA 1
ATOM 856 C C . MET A 1 110 ? 4.127 15.278 -5.301 1.00 88.62 110 MET A C 1
ATOM 858 O O . MET A 1 110 ? 4.369 16.098 -6.185 1.00 88.62 110 ME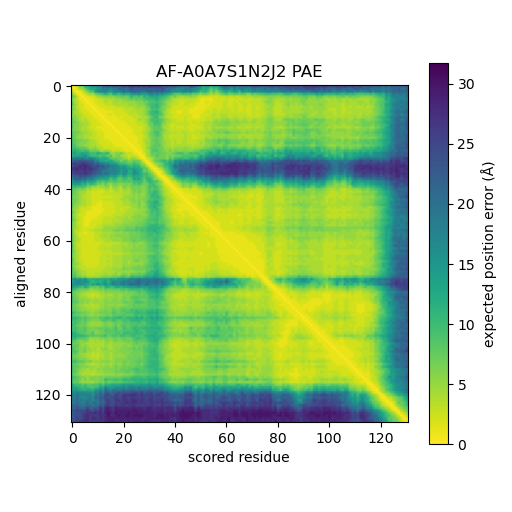T A O 1
ATOM 862 N N . TRP A 1 111 ? 4.774 14.116 -5.239 1.00 88.06 111 TRP A N 1
ATOM 863 C CA . TRP A 1 111 ? 5.828 13.675 -6.155 1.00 88.06 111 TRP A CA 1
ATOM 864 C C . TRP A 1 111 ? 5.482 12.311 -6.756 1.00 88.06 111 TRP A C 1
ATOM 866 O O . TRP A 1 111 ? 4.641 11.581 -6.233 1.00 88.06 111 TRP A O 1
ATOM 876 N N . GLN A 1 112 ? 6.135 11.951 -7.860 1.00 90.88 112 GLN A N 1
ATOM 877 C CA . GLN A 1 112 ? 5.952 10.652 -8.508 1.00 90.88 112 GLN A CA 1
ATOM 878 C C . GLN A 1 112 ? 7.283 9.893 -8.558 1.00 90.88 112 GLN A C 1
ATOM 880 O O . GLN A 1 112 ? 8.319 10.514 -8.827 1.00 90.88 112 GLN A O 1
ATOM 885 N N . PRO A 1 113 ? 7.284 8.564 -8.335 1.00 91.75 113 PRO A N 1
ATOM 886 C CA . PRO A 1 113 ? 8.458 7.739 -8.585 1.00 91.75 113 PRO A CA 1
ATOM 887 C C . PRO A 1 113 ? 8.985 7.913 -10.014 1.00 91.75 113 PRO A C 1
ATOM 889 O O . PRO A 1 113 ? 8.240 8.201 -10.953 1.00 91.75 113 PRO A O 1
ATOM 892 N N . SER A 1 114 ? 10.286 7.714 -10.192 1.00 92.06 114 SER A N 1
ATOM 893 C CA . SER A 1 114 ? 10.929 7.765 -11.502 1.00 92.06 114 SER A CA 1
ATOM 894 C C . SER A 1 114 ? 10.247 6.808 -12.483 1.00 92.06 114 SER A C 1
ATOM 896 O O . SER A 1 114 ? 9.755 5.742 -12.112 1.00 92.06 114 SER A O 1
ATOM 898 N N . ASN A 1 115 ? 10.211 7.199 -13.757 1.00 87.94 115 ASN A N 1
ATOM 899 C CA . ASN A 1 115 ? 9.535 6.479 -14.845 1.00 87.94 115 ASN A CA 1
ATOM 900 C C . ASN A 1 115 ? 7.999 6.438 -14.773 1.00 87.94 115 ASN A C 1
ATOM 902 O O . ASN A 1 115 ? 7.374 5.914 -15.698 1.00 87.94 115 ASN A O 1
ATOM 906 N N . VAL A 1 116 ? 7.372 7.037 -13.756 1.00 87.94 116 VAL A N 1
ATOM 907 C CA . VAL A 1 116 ? 5.939 7.340 -13.811 1.00 87.94 116 VAL A CA 1
ATOM 908 C C . VAL A 1 116 ? 5.734 8.490 -14.793 1.00 87.94 116 VAL A C 1
ATOM 910 O O . VAL A 1 116 ? 6.295 9.574 -14.640 1.00 87.94 116 VAL A O 1
ATOM 913 N N . LYS A 1 117 ? 4.941 8.235 -15.835 1.00 81.69 117 LYS A N 1
ATOM 914 C CA . LYS A 1 117 ? 4.445 9.274 -16.736 1.00 81.69 117 LYS A CA 1
ATOM 915 C C . LYS A 1 117 ? 3.077 9.708 -16.243 1.00 81.69 117 LYS A C 1
ATOM 917 O O . LYS A 1 117 ? 2.190 8.867 -16.109 1.00 81.69 117 LYS A O 1
ATOM 922 N N . ASP A 1 118 ? 2.900 11.005 -16.032 1.00 74.31 118 ASP A N 1
ATOM 923 C CA . ASP A 1 118 ? 1.564 11.568 -15.901 1.00 74.31 118 ASP A CA 1
ATOM 924 C C . ASP A 1 118 ? 0.867 11.467 -17.264 1.00 74.31 118 ASP A C 1
ATOM 926 O O . ASP A 1 118 ? 1.233 12.143 -18.226 1.00 74.31 118 ASP A O 1
ATOM 930 N N . LEU A 1 119 ? -0.095 10.550 -17.368 1.00 71.25 119 LEU A N 1
ATOM 931 C CA . LEU A 1 119 ? -0.909 10.370 -18.571 1.00 71.25 119 LEU A CA 1
ATOM 932 C C . LEU A 1 119 ? -2.101 11.346 -18.606 1.00 71.25 119 LEU A C 1
ATOM 934 O O . LEU A 1 119 ? -2.958 11.235 -19.483 1.00 71.25 119 LEU A O 1
ATOM 938 N N . GLY A 1 120 ? -2.150 12.303 -17.674 1.00 64.69 120 GLY A N 1
ATOM 939 C CA . GLY A 1 120 ? -3.275 13.190 -17.440 1.00 64.69 120 GLY A CA 1
ATOM 940 C C . GLY A 1 120 ? -4.397 12.507 -16.656 1.00 64.69 120 GLY A C 1
ATOM 941 O O . GLY A 1 120 ? -4.433 11.289 -16.468 1.00 64.69 120 GLY A O 1
ATOM 942 N N . SER A 1 121 ? -5.366 13.306 -16.203 1.00 59.94 121 SER A N 1
ATOM 943 C CA . SER A 1 121 ? -6.598 12.759 -15.628 1.00 59.94 121 SER A CA 1
ATOM 944 C C . SER A 1 121 ? -7.401 12.039 -16.716 1.00 59.94 121 SER A C 1
ATOM 946 O O . SER A 1 121 ? -7.832 12.648 -17.697 1.00 59.94 121 SER A O 1
ATOM 948 N N . TYR A 1 122 ? -7.627 10.734 -16.546 1.00 52.12 122 TYR A N 1
ATOM 949 C CA . TYR A 1 122 ? -8.597 10.008 -17.359 1.00 52.12 122 TYR A CA 1
ATOM 950 C C . TYR A 1 122 ? -9.992 10.555 -17.039 1.00 52.12 122 TYR A C 1
ATOM 952 O O . TYR A 1 122 ? -10.561 10.273 -15.984 1.00 52.12 122 TYR A O 1
ATOM 960 N N . ARG A 1 123 ? -10.547 11.370 -17.939 1.00 52.84 123 ARG A N 1
ATOM 961 C CA . ARG A 1 123 ? -11.968 11.713 -17.903 1.00 52.84 123 ARG A CA 1
ATOM 962 C C . ARG A 1 123 ? -12.720 10.567 -18.560 1.00 52.84 123 ARG A C 1
ATOM 964 O O . ARG A 1 123 ? -12.488 10.279 -19.732 1.00 52.84 123 ARG A O 1
ATOM 971 N N . LEU A 1 124 ? -13.610 9.920 -17.806 1.00 51.47 124 LEU A N 1
ATOM 972 C CA . LEU A 1 124 ? -14.602 9.029 -18.403 1.00 51.47 124 LEU A CA 1
ATOM 973 C C . LEU A 1 124 ? -15.292 9.794 -19.545 1.00 51.47 124 LEU A C 1
ATOM 975 O O . LEU A 1 124 ? -15.711 10.935 -19.319 1.00 51.47 124 LEU A O 1
ATOM 979 N N . PRO A 1 125 ? -15.398 9.220 -20.756 1.00 55.97 125 PRO A N 1
ATOM 980 C CA . PRO A 1 125 ? -16.180 9.830 -21.818 1.00 55.97 125 PRO A CA 1
ATOM 981 C C . PRO A 1 125 ? -17.597 10.080 -21.298 1.00 55.97 125 PRO A C 1
ATOM 983 O O . PRO A 1 125 ? -18.249 9.163 -20.801 1.00 55.97 125 PRO A O 1
ATOM 986 N N . THR A 1 126 ? -18.080 11.314 -21.410 1.00 60.25 126 THR A N 1
ATOM 987 C CA . THR A 1 126 ? -19.422 11.727 -20.964 1.00 60.25 126 THR A CA 1
ATOM 988 C C . THR A 1 126 ? -20.560 11.106 -21.786 1.00 60.25 126 THR A C 1
ATOM 990 O O . THR A 1 126 ? -21.720 11.415 -21.544 1.00 60.25 126 THR A O 1
ATOM 993 N N . GLU A 1 127 ? -20.257 10.224 -22.743 1.00 54.09 127 GLU A N 1
ATOM 994 C CA . GLU A 1 127 ? -21.211 9.677 -23.719 1.00 54.09 127 GLU A CA 1
ATOM 995 C C . GLU A 1 127 ? -21.609 8.209 -23.482 1.00 54.09 127 GLU A C 1
ATOM 997 O O . GLU A 1 127 ? -22.195 7.582 -24.356 1.00 54.09 127 GLU A O 1
ATOM 1002 N N . ALA A 1 128 ? -21.343 7.638 -22.304 1.00 48.22 128 ALA A N 1
ATOM 1003 C CA . ALA A 1 128 ? -21.749 6.260 -21.990 1.00 48.22 128 ALA A CA 1
ATOM 1004 C C . ALA A 1 128 ? -22.829 6.149 -20.899 1.00 48.22 128 ALA A C 1
ATOM 1006 O O . ALA A 1 128 ? -22.928 5.122 -20.232 1.00 48.22 128 ALA A O 1
ATOM 1007 N N . CYS A 1 129 ? -23.675 7.169 -20.740 1.00 47.03 129 CYS A N 1
ATOM 1008 C CA . CYS A 1 129 ? -25.031 6.930 -20.248 1.00 47.03 129 CYS A CA 1
ATOM 1009 C C . CYS A 1 129 ? -25.863 6.477 -21.457 1.00 47.03 129 CYS A C 1
ATOM 1011 O O . CYS A 1 129 ? -26.414 7.310 -22.172 1.00 47.03 129 CYS A O 1
ATOM 1013 N N . TYR A 1 130 ? -25.876 5.171 -21.741 1.00 43.97 130 TYR A N 1
ATOM 1014 C CA . TYR A 1 130 ? -26.854 4.612 -22.679 1.00 43.97 130 TYR A CA 1
ATOM 1015 C C . TYR A 1 130 ? -28.280 4.748 -22.089 1.00 43.97 130 TYR A C 1
ATOM 1017 O O . TYR A 1 130 ? -28.406 4.746 -20.860 1.00 43.97 130 TYR A O 1
ATOM 1025 N N . PRO A 1 131 ? -29.310 4.907 -22.945 1.00 45.91 131 PRO A N 1
ATOM 1026 C CA . PRO A 1 131 ? -30.720 5.068 -22.569 1.00 45.91 131 PRO A CA 1
ATOM 1027 C C . PRO A 1 131 ? -31.305 3.903 -21.766 1.00 45.91 131 PRO A C 1
ATOM 1029 O O . PRO A 1 131 ? -30.816 2.759 -21.918 1.00 45.91 131 PRO A O 1
#

Solvent-accessible surface area (backbone atoms only — not comparable to full-atom values): 8358 Å² total; per-residue (Å²): 136,63,101,81,54,57,59,43,82,46,72,42,60,67,59,56,53,50,55,53,49,50,30,51,76,66,63,45,64,67,73,38,66,89,67,57,78,88,84,82,80,71,40,54,67,71,60,24,31,48,71,49,80,64,31,91,88,57,51,71,67,58,52,51,51,53,54,52,53,49,47,52,60,44,66,42,86,88,54,59,99,59,46,21,66,44,51,28,61,88,74,50,75,45,68,39,79,92,39,61,61,50,71,67,60,60,75,66,61,86,77,50,54,49,90,63,73,88,84,65,84,85,71,78,75,89,79,73,78,73,133

Mean predicted aligned error: 9.03 Å

Organism: NCBI:txid73025

Sequence (131 aa):
VGERVLVSPYFNWGILYLQVALLVVGNQYHRNAALGPIHLFPGIDQGAVGLSTPSFYVTRETISRVRWAQRLVEENEGWDVFCGVIATNDGRSIGTPDSCLSTDQLHEMMWQPSNVKDLGSYRLPTEACYP

Nearest PDB structures (foldseek):
  6pi6-assembly1_A  TM=9.220E-01  e=2.703E-04  Pseudomonas sp. ADP
  3s99-assembly1_A  TM=8.899E-01  e=2.888E-04  Brucella abortus 2308

Radius of gyration: 19.47 Å; Cα contacts (8 Å, |Δi|>4): 106; chains: 1; bounding box: 49×36×50 Å

pLDDT: mean 81.77, std 14.94, range [43.97, 97.44]